Protein AF-A0A317WAW2-F1 (afdb_monomer_lite)

Organism: NCBI:txid1450535

Structure (mmCIF, N/CA/C/O backbone):
data_AF-A0A317WAW2-F1
#
_entry.id   AF-A0A317WAW2-F1
#
loop_
_atom_site.group_PDB
_atom_site.id
_atom_site.type_symbol
_atom_site.label_atom_id
_atom_site.label_alt_id
_atom_site.label_comp_id
_atom_site.label_asym_id
_atom_site.label_entity_id
_atom_site.label_seq_id
_atom_site.pdbx_PDB_ins_code
_atom_site.Cartn_x
_atom_site.Cartn_y
_atom_site.Cartn_z
_atom_site.occupancy
_atom_site.B_iso_or_equiv
_atom_site.auth_seq_id
_atom_site.auth_comp_id
_atom_site.auth_asym_id
_atom_site.auth_atom_id
_atom_site.pdbx_PDB_model_num
ATOM 1 N N . VAL A 1 1 ? -22.753 -0.923 19.824 1.00 46.84 1 VAL A N 1
ATOM 2 C CA . VAL A 1 1 ? -22.847 -1.573 18.488 1.00 46.84 1 VAL A CA 1
ATOM 3 C C . VAL A 1 1 ? -22.009 -0.851 17.418 1.00 46.84 1 VAL A C 1
ATOM 5 O O . VAL A 1 1 ? -21.642 -1.492 16.443 1.00 46.84 1 VAL A O 1
ATOM 8 N N . SER A 1 2 ? -21.603 0.416 17.608 1.00 62.66 2 SER A N 1
ATOM 9 C CA . SER A 1 2 ? -20.779 1.165 16.633 1.00 62.66 2 SER A CA 1
ATOM 10 C C . SER A 1 2 ? -19.366 0.615 16.433 1.00 62.66 2 SER A C 1
ATOM 12 O O . SER A 1 2 ? -18.868 0.596 15.312 1.00 62.66 2 SER A O 1
ATOM 14 N N . ASP A 1 3 ? -18.710 0.147 17.495 1.00 55.00 3 ASP A N 1
ATOM 15 C CA . ASP A 1 3 ? -17.265 -0.120 17.432 1.00 55.00 3 ASP A CA 1
ATOM 16 C C . ASP A 1 3 ? -16.955 -1.413 16.680 1.00 55.00 3 ASP A C 1
ATOM 18 O O . ASP A 1 3 ? -16.039 -1.452 15.864 1.00 55.00 3 ASP A O 1
ATOM 22 N N . ALA A 1 4 ? -17.800 -2.433 16.850 1.00 51.62 4 ALA A N 1
ATOM 23 C CA . ALA A 1 4 ? -17.746 -3.660 16.062 1.00 51.62 4 ALA A CA 1
ATOM 24 C C . ALA A 1 4 ? -18.051 -3.408 14.575 1.00 51.62 4 ALA A C 1
ATOM 26 O O . ALA A 1 4 ? -17.454 -4.052 13.723 1.00 51.62 4 ALA A O 1
ATOM 27 N N . GLN A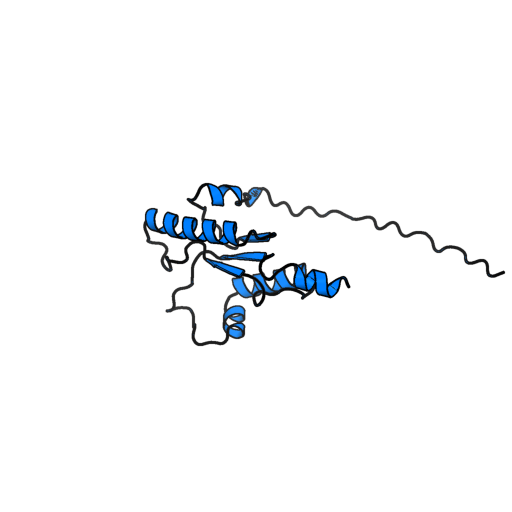 1 5 ? -18.927 -2.451 14.247 1.00 50.16 5 GLN A N 1
ATOM 28 C CA . GLN A 1 5 ? -19.232 -2.073 12.860 1.00 50.16 5 GLN A CA 1
ATOM 29 C C . GLN A 1 5 ? -18.100 -1.261 12.216 1.00 50.16 5 GLN A C 1
ATOM 31 O O . GLN A 1 5 ? -17.796 -1.469 11.043 1.00 50.16 5 GLN A O 1
ATOM 36 N N . ASN A 1 6 ? -17.426 -0.399 12.983 1.00 52.94 6 ASN A N 1
ATOM 37 C CA . ASN A 1 6 ? -16.223 0.309 12.538 1.00 52.94 6 ASN A CA 1
ATOM 38 C C . ASN A 1 6 ? -15.048 -0.655 12.309 1.00 52.94 6 ASN A C 1
ATOM 40 O O . ASN A 1 6 ? -14.308 -0.502 11.340 1.00 52.94 6 ASN A O 1
ATOM 44 N N . LEU A 1 7 ? -14.912 -1.687 13.150 1.00 49.22 7 LEU A N 1
ATOM 45 C CA . LEU A 1 7 ? -13.924 -2.758 12.975 1.00 49.22 7 LEU A CA 1
ATOM 46 C C . LEU A 1 7 ? -14.277 -3.688 11.795 1.00 49.22 7 LEU A C 1
ATOM 48 O O . LEU A 1 7 ? -13.397 -4.116 11.048 1.00 49.22 7 LEU A O 1
ATOM 52 N N . ALA A 1 8 ? -15.571 -3.972 11.604 1.00 45.72 8 ALA A N 1
ATOM 53 C CA . ALA A 1 8 ? -16.111 -4.827 10.546 1.00 45.72 8 ALA A CA 1
ATOM 54 C C . ALA A 1 8 ? -16.288 -4.120 9.191 1.00 45.72 8 ALA A C 1
ATOM 56 O O . ALA A 1 8 ? -16.620 -4.783 8.209 1.00 45.72 8 ALA A O 1
ATOM 57 N N . ALA A 1 9 ? -15.991 -2.818 9.082 1.00 52.38 9 ALA A N 1
ATOM 58 C CA . ALA A 1 9 ? -15.993 -2.074 7.815 1.00 52.38 9 ALA A CA 1
ATOM 59 C C . ALA A 1 9 ? -14.918 -2.549 6.802 1.00 52.38 9 ALA A C 1
ATOM 61 O O . ALA A 1 9 ? -14.761 -1.956 5.735 1.00 52.38 9 ALA A O 1
ATOM 62 N N . GLY A 1 10 ? -14.236 -3.663 7.098 1.00 51.41 10 GLY A N 1
ATOM 63 C CA . GLY A 1 10 ? -13.516 -4.509 6.149 1.00 51.41 10 GLY A CA 1
ATOM 64 C C . GLY A 1 10 ? -12.001 -4.353 6.228 1.00 51.41 10 GLY A C 1
ATOM 65 O O . GLY A 1 10 ? -11.490 -3.259 6.414 1.00 51.41 10 GLY A O 1
ATOM 66 N N . LEU A 1 11 ? -11.261 -5.447 6.041 1.00 51.72 11 LEU A N 1
ATOM 67 C CA . LEU A 1 11 ? -9.787 -5.515 5.979 1.00 51.72 11 LEU A CA 1
ATOM 68 C C . LEU A 1 11 ? -9.175 -4.792 4.749 1.00 51.72 11 LEU A C 1
ATOM 70 O O . LEU A 1 11 ? -8.068 -5.108 4.319 1.00 51.72 11 LEU A O 1
ATOM 74 N N . SER A 1 12 ? -9.915 -3.920 4.058 1.00 58.25 12 SER A N 1
ATOM 75 C CA . SER A 1 12 ? -9.549 -3.404 2.724 1.00 58.25 12 SER A CA 1
ATOM 76 C C . SER A 1 12 ? -10.104 -2.007 2.422 1.00 58.25 12 SER A C 1
ATOM 78 O O . SER A 1 12 ? -10.165 -1.611 1.264 1.00 58.25 12 SER A O 1
ATOM 80 N N . ASP A 1 13 ? -10.496 -1.246 3.444 1.00 77.25 13 ASP A N 1
ATOM 81 C CA . ASP A 1 13 ? -10.916 0.151 3.289 1.00 77.25 13 ASP A CA 1
ATOM 82 C C . ASP A 1 13 ? -9.759 1.070 2.873 1.00 77.25 13 ASP A C 1
ATOM 84 O O . ASP A 1 13 ? -9.992 2.027 2.137 1.00 77.25 13 ASP A O 1
ATOM 88 N N . ILE A 1 14 ? -8.528 0.754 3.284 1.00 88.06 14 ILE A N 1
ATOM 89 C CA . ILE A 1 14 ? -7.326 1.538 2.986 1.00 88.06 14 ILE A CA 1
ATOM 90 C C . ILE A 1 14 ? -6.310 0.689 2.210 1.00 88.06 14 ILE A C 1
ATOM 92 O O . ILE A 1 14 ? -5.903 -0.393 2.650 1.00 88.06 14 ILE A O 1
ATOM 96 N N . VAL A 1 15 ? -5.858 1.214 1.070 1.00 92.00 15 VAL A N 1
ATOM 97 C CA . VAL A 1 15 ? -4.704 0.700 0.318 1.00 92.00 15 VAL A CA 1
ATOM 98 C C . VAL A 1 15 ? -3.613 1.769 0.273 1.00 92.00 15 VAL A C 1
ATOM 100 O O . VAL A 1 15 ? -3.874 2.904 -0.110 1.00 92.00 15 VAL A O 1
ATOM 103 N N . VAL A 1 16 ? -2.385 1.406 0.638 1.00 92.50 16 VAL A N 1
ATOM 104 C CA . VAL A 1 16 ? -1.187 2.248 0.540 1.00 92.50 16 VAL A CA 1
ATOM 105 C C . VAL A 1 16 ? -0.391 1.838 -0.695 1.00 92.50 16 VAL A C 1
ATOM 107 O O . VAL A 1 16 ? -0.048 0.666 -0.844 1.00 92.50 16 VAL A O 1
ATOM 110 N N . LEU A 1 17 ? -0.071 2.800 -1.557 1.00 92.75 17 LEU A N 1
ATOM 111 C CA . LEU A 1 17 ? 0.732 2.619 -2.762 1.00 92.75 17 LEU A CA 1
ATOM 112 C C . LEU A 1 17 ? 2.111 3.242 -2.560 1.00 92.75 17 LEU A C 1
ATOM 114 O O . LEU A 1 17 ? 2.269 4.463 -2.547 1.00 92.75 17 LEU A O 1
ATOM 118 N N . LEU A 1 18 ? 3.115 2.393 -2.402 1.00 91.69 18 LEU A N 1
ATOM 119 C CA . LEU A 1 18 ? 4.525 2.762 -2.402 1.00 91.69 18 LEU A CA 1
ATOM 120 C C . LEU A 1 18 ? 5.068 2.728 -3.835 1.00 91.69 18 LEU A C 1
ATOM 122 O O . LEU A 1 18 ? 4.437 2.174 -4.730 1.00 91.69 18 LEU A O 1
ATOM 126 N N . GLU A 1 19 ? 6.242 3.311 -4.070 1.00 89.44 19 GLU A N 1
ATOM 127 C CA . GLU A 1 19 ? 6.840 3.313 -5.411 1.00 89.44 19 GLU A CA 1
ATOM 128 C C . GLU A 1 19 ? 7.332 1.909 -5.798 1.00 89.44 19 GLU A C 1
ATOM 130 O O . GLU A 1 19 ? 6.737 1.229 -6.632 1.00 89.44 19 GLU A O 1
ATOM 135 N N . ARG A 1 20 ? 8.422 1.463 -5.169 1.00 87.25 20 ARG A N 1
ATOM 136 C CA . ARG A 1 20 ? 9.163 0.248 -5.511 1.00 87.25 20 ARG A CA 1
ATOM 137 C C . ARG A 1 20 ? 9.595 -0.466 -4.237 1.00 87.25 20 ARG A C 1
ATOM 139 O O . ARG A 1 20 ? 9.865 0.205 -3.233 1.00 87.25 20 ARG A O 1
ATOM 146 N N . PRO A 1 21 ? 9.737 -1.798 -4.267 1.00 80.12 21 PRO A N 1
ATOM 147 C CA . PRO A 1 21 ? 10.462 -2.484 -3.211 1.00 80.12 21 PRO A CA 1
ATOM 148 C C . PRO A 1 21 ? 11.903 -1.962 -3.159 1.00 80.12 21 PRO A C 1
ATOM 150 O O . PRO A 1 21 ? 12.553 -1.773 -4.188 1.00 80.12 21 PRO A O 1
ATOM 153 N N . ARG A 1 22 ? 12.417 -1.723 -1.951 1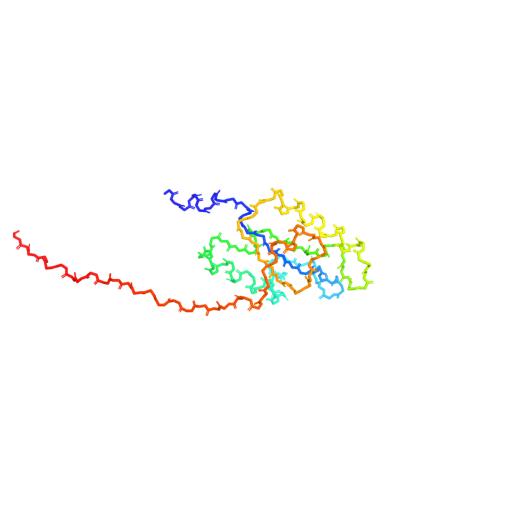.00 76.94 22 ARG A N 1
ATOM 154 C CA . ARG A 1 22 ? 13.817 -1.333 -1.777 1.00 76.94 22 ARG A CA 1
ATOM 155 C C . ARG A 1 22 ? 14.714 -2.544 -2.027 1.00 76.94 22 ARG A C 1
ATOM 157 O O . ARG A 1 22 ? 14.387 -3.652 -1.606 1.00 76.94 22 ARG A O 1
ATOM 164 N N . ASP A 1 23 ? 15.834 -2.325 -2.708 1.00 75.19 23 ASP A N 1
ATOM 165 C CA . ASP A 1 23 ? 16.799 -3.382 -3.013 1.00 75.19 23 ASP A CA 1
ATOM 166 C C . ASP A 1 23 ? 17.267 -4.086 -1.722 1.00 75.19 23 ASP A C 1
ATOM 168 O O . ASP A 1 23 ? 17.616 -3.441 -0.725 1.00 75.19 23 ASP A O 1
ATOM 172 N N . ARG A 1 24 ? 17.272 -5.425 -1.767 1.00 72.19 24 ARG A N 1
ATOM 173 C CA . ARG A 1 24 ? 17.687 -6.340 -0.691 1.00 72.19 24 ARG A CA 1
ATOM 174 C C . ARG A 1 24 ? 19.094 -6.068 -0.166 1.00 72.19 24 ARG A C 1
ATOM 176 O O . ARG A 1 24 ? 19.370 -6.362 0.989 1.00 72.19 24 ARG A O 1
ATOM 183 N N . ARG A 1 25 ? 19.971 -5.468 -0.970 1.00 72.75 25 ARG A N 1
ATOM 184 C CA . ARG A 1 25 ? 21.315 -5.049 -0.546 1.00 72.75 25 ARG A CA 1
ATOM 185 C C . ARG A 1 25 ? 21.291 -3.927 0.491 1.00 72.75 25 ARG A C 1
ATOM 187 O O . ARG A 1 25 ? 22.212 -3.823 1.293 1.00 72.75 25 ARG A O 1
ATOM 194 N N . TYR A 1 26 ? 20.249 -3.097 0.485 1.00 72.12 26 TYR A N 1
ATOM 195 C CA . TYR A 1 26 ? 20.128 -1.929 1.363 1.00 72.12 26 TYR A CA 1
ATOM 196 C C . TYR A 1 26 ? 19.022 -2.071 2.409 1.00 72.12 26 TYR A C 1
ATOM 198 O O . TYR A 1 26 ? 18.863 -1.173 3.238 1.00 72.12 26 TYR A O 1
ATOM 206 N N . HIS A 1 27 ? 18.244 -3.155 2.363 1.00 69.25 27 HIS A N 1
ATOM 207 C CA . HIS A 1 27 ? 17.142 -3.418 3.285 1.00 69.25 27 HIS A CA 1
ATOM 208 C C . HIS A 1 27 ? 17.171 -4.855 3.794 1.00 69.25 27 HIS A C 1
ATOM 210 O O . HIS A 1 27 ? 17.158 -5.808 3.019 1.00 69.25 27 HIS A O 1
ATOM 216 N N . LYS A 1 28 ? 17.195 -4.989 5.122 1.00 73.75 28 LYS A N 1
ATOM 217 C CA . LYS A 1 28 ? 17.153 -6.266 5.829 1.00 73.75 28 LYS A CA 1
ATOM 218 C C . LYS A 1 28 ? 15.716 -6.776 5.868 1.00 73.75 28 LYS A C 1
ATOM 220 O O . LYS A 1 28 ? 14.856 -6.143 6.472 1.00 73.75 28 LYS A O 1
ATOM 225 N N . PHE A 1 29 ? 15.465 -7.901 5.208 1.00 74.94 29 PHE A N 1
ATOM 226 C CA . PHE A 1 29 ? 14.164 -8.583 5.208 1.00 74.94 29 PHE A CA 1
ATOM 227 C C . PHE A 1 29 ? 14.097 -9.727 6.232 1.00 74.94 29 PHE A C 1
ATOM 229 O O . PHE A 1 29 ? 13.059 -10.362 6.379 1.00 74.94 29 PHE A O 1
ATOM 236 N N . ASP A 1 30 ? 15.192 -9.976 6.949 1.00 83.12 30 ASP A N 1
ATOM 237 C CA . ASP A 1 30 ? 15.346 -10.964 8.022 1.00 83.12 30 ASP A CA 1
ATOM 238 C C . ASP A 1 30 ? 14.982 -10.404 9.412 1.00 83.12 30 ASP A C 1
ATOM 240 O O . ASP A 1 30 ? 15.330 -10.982 10.440 1.00 83.12 30 ASP A O 1
ATOM 244 N N . VAL A 1 31 ? 14.275 -9.273 9.462 1.00 84.75 31 VAL A N 1
ATOM 245 C CA . VAL A 1 31 ? 13.821 -8.625 10.700 1.00 84.75 31 VAL A CA 1
ATOM 246 C C . VAL A 1 31 ? 12.311 -8.769 10.873 1.00 84.75 31 VAL A C 1
ATOM 248 O O . VAL A 1 31 ? 11.576 -8.990 9.911 1.00 84.75 31 VAL A O 1
ATOM 251 N N . SER A 1 32 ? 11.821 -8.606 12.106 1.00 88.81 32 SER A N 1
ATOM 252 C CA . SER A 1 32 ? 10.377 -8.554 12.358 1.00 88.81 32 SER A CA 1
ATOM 253 C C . SER A 1 32 ? 9.720 -7.431 11.552 1.00 88.81 32 SER A C 1
ATOM 255 O O . SER A 1 32 ? 10.331 -6.389 11.306 1.00 88.81 32 SER A O 1
ATOM 257 N N . PHE A 1 33 ? 8.448 -7.607 11.185 1.00 86.00 33 PHE A N 1
ATOM 258 C CA . PHE A 1 33 ? 7.702 -6.574 10.462 1.00 86.00 33 PHE A CA 1
ATOM 259 C C . PHE A 1 33 ? 7.674 -5.237 11.224 1.00 86.00 33 PHE A C 1
ATOM 261 O O . PHE A 1 33 ? 7.783 -4.176 10.618 1.00 86.00 33 PHE A O 1
ATOM 268 N N . GLU A 1 34 ? 7.636 -5.272 12.558 1.00 89.06 34 GLU A N 1
ATOM 269 C CA . GLU A 1 34 ? 7.734 -4.063 13.380 1.00 89.06 34 GLU A CA 1
ATOM 270 C C . GLU A 1 34 ? 9.064 -3.325 13.191 1.00 89.06 34 GLU A C 1
ATOM 272 O O . GLU A 1 34 ? 9.082 -2.114 12.954 1.00 89.06 34 GLU A O 1
ATOM 277 N N . ASN A 1 35 ? 10.182 -4.048 13.245 1.00 88.69 35 ASN A N 1
ATOM 278 C CA . ASN A 1 35 ? 11.498 -3.460 13.013 1.00 88.69 35 ASN A CA 1
ATOM 279 C C . ASN A 1 35 ? 11.651 -2.992 11.562 1.00 88.69 35 ASN A C 1
ATOM 281 O O . ASN A 1 35 ? 12.253 -1.947 11.311 1.00 88.69 35 ASN A O 1
ATOM 285 N N . PHE A 1 36 ? 11.054 -3.718 10.615 1.00 86.12 36 PHE A N 1
ATOM 286 C CA . PHE A 1 36 ? 11.006 -3.331 9.211 1.00 86.12 36 PHE A CA 1
ATOM 287 C C . PHE A 1 36 ? 10.300 -1.980 9.028 1.00 86.12 36 PHE A C 1
ATOM 289 O O . PHE A 1 36 ? 10.879 -1.064 8.440 1.00 86.12 36 PHE A O 1
ATOM 296 N N . VAL A 1 37 ? 9.106 -1.806 9.602 1.00 88.06 37 VAL A N 1
ATOM 297 C CA . VAL A 1 37 ? 8.354 -0.541 9.552 1.00 88.06 37 VAL A CA 1
ATOM 298 C C . VAL A 1 37 ? 9.150 0.595 10.198 1.00 88.06 37 VAL A C 1
ATOM 300 O O . VAL A 1 37 ? 9.326 1.640 9.573 1.00 88.06 37 VAL A O 1
ATOM 303 N N . LYS A 1 38 ? 9.714 0.380 11.396 1.00 88.31 38 LYS A N 1
ATOM 304 C CA . LYS A 1 38 ? 10.521 1.391 12.108 1.00 88.31 38 LYS A CA 1
ATOM 305 C C . LYS A 1 38 ? 11.783 1.807 11.345 1.00 88.31 38 LYS A C 1
ATOM 307 O O . LYS A 1 38 ? 12.225 2.946 11.466 1.00 88.31 38 LYS A O 1
ATOM 312 N N . SER A 1 39 ? 12.360 0.911 10.544 1.00 86.25 39 SER A N 1
ATOM 313 C CA . SER A 1 39 ? 13.562 1.201 9.748 1.00 86.25 39 SER A CA 1
ATOM 314 C C . SER A 1 39 ? 13.302 2.109 8.536 1.00 86.25 39 SER A C 1
ATOM 316 O O . SER A 1 39 ? 14.237 2.673 7.963 1.00 86.25 39 SER A O 1
ATOM 318 N N . SER A 1 40 ? 12.039 2.271 8.130 1.00 86.06 40 SER A N 1
ATOM 319 C CA . SER A 1 40 ? 11.649 3.063 6.967 1.00 86.06 40 SER A CA 1
ATOM 320 C C . SER A 1 40 ? 10.880 4.307 7.392 1.00 86.06 40 SER A C 1
ATOM 322 O O . SER A 1 40 ? 9.732 4.222 7.817 1.00 86.06 40 SER A O 1
ATOM 324 N N . LYS A 1 41 ? 11.478 5.489 7.192 1.00 87.31 41 LYS A N 1
ATOM 325 C CA . LYS A 1 41 ? 10.824 6.780 7.479 1.00 87.31 41 LYS A CA 1
ATOM 326 C C . LYS A 1 41 ? 9.462 6.913 6.789 1.00 87.31 41 LYS A C 1
ATOM 328 O O . LYS A 1 41 ? 8.535 7.452 7.378 1.00 87.31 41 LYS A O 1
ATOM 333 N N . THR A 1 42 ? 9.336 6.398 5.564 1.00 88.00 42 THR A N 1
ATOM 334 C CA . THR A 1 42 ? 8.066 6.401 4.827 1.00 88.00 42 THR A CA 1
ATOM 335 C C . THR A 1 42 ? 7.031 5.505 5.495 1.00 88.00 42 THR A C 1
ATOM 337 O O . THR A 1 42 ? 5.907 5.94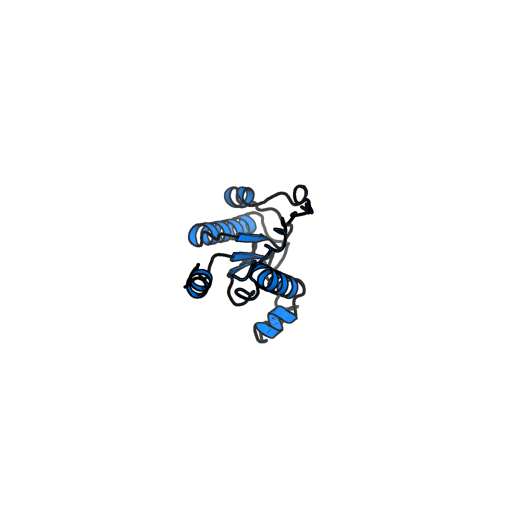5 5.701 1.00 88.00 42 THR A O 1
ATOM 340 N N . LEU A 1 43 ? 7.391 4.267 5.856 1.00 90.06 43 LEU A N 1
ATOM 341 C CA . LEU A 1 43 ? 6.441 3.340 6.483 1.00 90.06 43 LEU A CA 1
ATOM 342 C C . LEU A 1 43 ? 6.038 3.812 7.880 1.00 90.06 43 LEU A C 1
ATOM 344 O O . LEU A 1 43 ? 4.870 3.693 8.232 1.00 90.06 43 LEU A O 1
ATOM 348 N N . LEU A 1 44 ? 6.975 4.387 8.636 1.00 92.50 44 LEU A N 1
ATOM 349 C CA . LEU A 1 44 ? 6.699 4.981 9.938 1.00 92.50 44 LEU A CA 1
ATOM 350 C C . LEU A 1 44 ? 5.708 6.147 9.821 1.00 92.50 44 LEU A C 1
ATOM 352 O O . LEU A 1 44 ? 4.680 6.135 10.489 1.00 92.50 44 LEU A O 1
ATOM 356 N N . ALA A 1 45 ? 5.958 7.099 8.915 1.00 92.50 45 ALA A N 1
ATOM 357 C CA . ALA A 1 45 ? 5.056 8.230 8.694 1.00 92.50 45 ALA A CA 1
ATOM 358 C C . ALA A 1 45 ? 3.660 7.785 8.216 1.00 92.50 45 ALA A C 1
ATOM 360 O O . ALA A 1 45 ? 2.648 8.359 8.614 1.00 92.50 45 ALA A O 1
ATOM 361 N N . VAL A 1 46 ? 3.592 6.746 7.377 1.00 92.38 46 VAL A N 1
ATOM 362 C CA . VAL A 1 46 ? 2.321 6.153 6.937 1.00 92.38 46 VAL A CA 1
ATOM 363 C C . VAL A 1 46 ? 1.589 5.482 8.101 1.00 92.38 46 VAL A C 1
ATOM 365 O O . VAL A 1 46 ? 0.383 5.679 8.240 1.00 92.38 46 VAL A O 1
ATOM 368 N N . ASP A 1 47 ? 2.286 4.718 8.945 1.00 94.31 47 ASP A N 1
ATOM 369 C CA . ASP A 1 47 ? 1.685 4.082 10.122 1.00 94.31 47 ASP A CA 1
ATOM 370 C C . ASP A 1 47 ? 1.120 5.127 11.093 1.00 94.31 47 ASP A C 1
ATOM 372 O O . ASP A 1 47 ? -0.033 5.021 11.511 1.00 94.31 47 ASP A O 1
ATOM 376 N N . GLU A 1 48 ? 1.891 6.176 11.389 1.00 93.75 48 GLU A N 1
ATOM 377 C CA . GLU A 1 48 ? 1.469 7.295 12.238 1.00 93.75 48 GLU A CA 1
ATOM 378 C C . GLU A 1 48 ? 0.239 8.009 11.670 1.00 93.75 48 GLU A C 1
ATOM 380 O O . GLU A 1 48 ? -0.735 8.225 12.395 1.00 93.75 48 GLU A O 1
ATOM 385 N N . LEU A 1 49 ? 0.235 8.315 10.368 1.00 92.06 49 LEU A N 1
ATOM 386 C CA . LEU A 1 49 ? -0.903 8.941 9.695 1.00 92.06 49 LEU A CA 1
ATOM 387 C C . LEU A 1 49 ? -2.164 8.077 9.794 1.00 92.06 49 LEU A C 1
ATOM 389 O O . LEU A 1 49 ? -3.234 8.583 10.134 1.00 92.06 49 LEU A O 1
ATOM 393 N N . ILE A 1 50 ? -2.053 6.779 9.503 1.00 91.50 50 ILE A N 1
ATOM 394 C CA . ILE A 1 50 ? -3.191 5.854 9.534 1.00 91.50 50 ILE A CA 1
ATOM 395 C C . ILE A 1 50 ? -3.723 5.724 10.960 1.00 91.50 50 ILE A C 1
ATOM 397 O O . ILE A 1 50 ? -4.937 5.807 11.167 1.00 91.50 50 ILE A O 1
ATOM 401 N N . ARG A 1 51 ? -2.842 5.568 11.954 1.00 91.69 51 ARG A N 1
ATOM 402 C CA . ARG A 1 51 ? -3.235 5.516 13.368 1.00 91.69 51 ARG A CA 1
ATOM 403 C C . ARG A 1 51 ? -3.924 6.804 13.794 1.00 91.69 51 ARG A C 1
ATOM 405 O O . ARG A 1 51 ? -4.984 6.737 14.407 1.00 91.69 51 ARG A O 1
ATOM 412 N N . PHE A 1 52 ? -3.377 7.960 13.433 1.00 89.81 52 PHE A N 1
ATOM 413 C CA . PHE A 1 52 ? -3.973 9.254 13.752 1.00 89.81 52 PHE A CA 1
ATOM 414 C C . PHE A 1 52 ? -5.364 9.407 13.122 1.00 89.81 52 PHE A C 1
ATOM 416 O O . PHE A 1 52 ? -6.345 9.640 13.829 1.00 89.81 52 PHE A O 1
ATOM 423 N N . ALA A 1 53 ? -5.472 9.197 11.808 1.00 85.88 53 ALA A N 1
ATOM 424 C CA . ALA A 1 53 ? -6.719 9.367 11.063 1.00 85.88 53 ALA A CA 1
ATOM 425 C C . ALA A 1 53 ? -7.821 8.391 11.509 1.00 85.88 53 ALA A C 1
ATOM 427 O O . ALA A 1 53 ? -9.003 8.727 11.474 1.00 85.88 53 ALA A O 1
ATOM 428 N N . SER A 1 54 ? -7.438 7.192 11.952 1.00 84.56 54 SER A N 1
ATOM 429 C CA . SER A 1 54 ? -8.365 6.151 12.409 1.00 84.56 54 SER A CA 1
ATOM 430 C C . SER A 1 54 ? -8.572 6.110 13.926 1.00 84.56 54 SER A C 1
ATOM 432 O O . SER A 1 54 ? -9.243 5.201 14.412 1.00 84.56 54 SER A O 1
ATOM 434 N N . LYS A 1 55 ? -7.993 7.049 14.691 1.00 85.56 55 LYS A N 1
ATOM 435 C CA . LYS A 1 55 ? -7.991 7.027 16.169 1.00 85.56 55 LYS A CA 1
ATOM 436 C C . LYS A 1 55 ? -7.484 5.693 16.745 1.00 85.56 55 LYS A C 1
ATOM 438 O O . LYS A 1 55 ? -8.008 5.182 17.728 1.00 85.56 55 LYS A O 1
ATOM 443 N N . GLY A 1 56 ? -6.479 5.110 16.098 1.00 86.44 56 GLY A N 1
ATOM 444 C CA . GLY A 1 56 ? -5.849 3.849 16.483 1.00 86.44 56 GLY A CA 1
ATOM 445 C C . GLY A 1 56 ? -6.570 2.586 16.006 1.00 86.44 56 GLY A C 1
ATOM 446 O O . GLY A 1 56 ? -6.041 1.498 16.215 1.00 86.44 56 GLY A O 1
ATOM 447 N N . ALA A 1 57 ? -7.726 2.690 15.339 1.00 86.12 57 ALA A N 1
ATOM 448 C CA . ALA A 1 57 ? -8.450 1.518 14.836 1.00 86.12 57 ALA A CA 1
ATOM 449 C C . ALA A 1 57 ? -7.710 0.798 13.692 1.00 86.12 57 ALA A C 1
ATOM 451 O O . ALA A 1 57 ? -7.897 -0.401 13.473 1.00 86.12 57 ALA A O 1
ATOM 452 N N . ARG A 1 58 ? -6.868 1.523 12.949 1.00 87.31 58 ARG A N 1
ATOM 453 C CA . ARG A 1 58 ? -6.051 1.007 11.847 1.00 87.31 58 ARG A CA 1
ATOM 454 C C . ARG A 1 58 ? -4.581 1.348 12.052 1.00 87.31 58 ARG A C 1
ATOM 456 O O . ARG A 1 58 ? -4.223 2.290 12.753 1.00 87.31 58 ARG A O 1
ATOM 463 N N . SER A 1 59 ? -3.732 0.569 11.400 1.00 91.00 59 SER A N 1
ATOM 464 C CA . SER A 1 59 ? -2.284 0.763 11.345 1.00 91.00 59 SER A CA 1
ATOM 465 C C . SER A 1 59 ? -1.753 0.134 10.059 1.00 91.00 59 SER A C 1
ATOM 467 O O . SER A 1 59 ? -2.489 -0.574 9.369 1.00 91.00 59 SER A O 1
ATOM 469 N N . ILE A 1 60 ? -0.473 0.314 9.748 1.00 90.88 60 ILE A N 1
ATOM 470 C CA . ILE A 1 60 ? 0.139 -0.328 8.581 1.00 90.88 60 ILE A CA 1
ATOM 471 C C . ILE A 1 60 ? 0.049 -1.867 8.632 1.00 90.88 60 ILE A C 1
ATOM 473 O O . ILE A 1 60 ? 0.081 -2.528 7.599 1.00 90.88 60 ILE A O 1
ATOM 477 N N . TYR A 1 61 ? -0.135 -2.433 9.829 1.00 88.38 61 TYR A N 1
ATOM 478 C CA . TYR A 1 61 ? -0.321 -3.864 10.083 1.00 88.38 61 TYR A CA 1
ATOM 479 C C . TYR A 1 61 ? -1.700 -4.382 9.656 1.00 88.38 61 TYR A C 1
ATOM 481 O O . TYR A 1 61 ? -1.883 -5.587 9.515 1.00 88.38 61 TYR A O 1
ATOM 489 N N . THR A 1 62 ? -2.687 -3.495 9.500 1.00 87.75 62 THR A N 1
ATOM 490 C CA . THR A 1 62 ? -4.091 -3.867 9.257 1.00 87.75 62 THR A CA 1
ATOM 491 C C . THR A 1 62 ? -4.649 -3.329 7.941 1.00 87.75 62 THR A C 1
ATOM 493 O O . THR A 1 62 ? -5.827 -3.537 7.648 1.00 87.75 62 THR A O 1
ATOM 496 N N . VAL A 1 63 ? -3.812 -2.669 7.137 1.00 89.56 63 VAL A N 1
ATOM 497 C CA . VAL A 1 63 ? -4.145 -2.162 5.798 1.00 89.56 63 VAL A CA 1
ATOM 498 C C . VAL A 1 63 ? -3.418 -2.960 4.719 1.00 89.56 63 VAL A C 1
ATOM 500 O O . VAL A 1 63 ? -2.524 -3.757 4.993 1.00 89.56 63 VAL A O 1
ATOM 503 N N . THR A 1 64 ? -3.786 -2.731 3.461 1.00 91.19 64 THR A N 1
ATOM 504 C CA . THR A 1 64 ? -3.068 -3.326 2.327 1.00 91.19 64 THR A CA 1
ATOM 505 C C . THR A 1 64 ? -1.974 -2.381 1.853 1.00 91.19 64 THR A C 1
ATOM 507 O O . THR A 1 64 ? -2.262 -1.226 1.560 1.00 91.19 64 THR A O 1
ATOM 510 N N . VAL A 1 65 ? -0.740 -2.865 1.732 1.00 91.00 65 VAL A N 1
ATOM 511 C CA . VAL A 1 65 ? 0.394 -2.095 1.201 1.00 91.00 65 VAL A CA 1
ATOM 512 C C . VAL A 1 65 ? 0.864 -2.748 -0.095 1.00 91.00 65 VAL A C 1
ATOM 514 O O . VAL A 1 65 ? 1.132 -3.947 -0.115 1.00 91.00 65 VAL A O 1
ATOM 517 N N . LEU A 1 66 ? 0.943 -1.973 -1.176 1.00 92.44 66 LEU A N 1
ATOM 518 C CA . LEU A 1 66 ? 1.340 -2.424 -2.512 1.00 92.44 66 LEU A CA 1
ATOM 519 C C . LEU A 1 66 ? 2.453 -1.526 -3.054 1.00 92.44 66 LEU A C 1
ATOM 521 O O . LEU A 1 66 ? 2.522 -0.348 -2.710 1.00 92.44 66 LEU A O 1
ATOM 525 N N . ASN A 1 67 ? 3.291 -2.063 -3.939 1.00 91.69 67 ASN A N 1
ATOM 526 C CA . ASN A 1 67 ? 4.233 -1.264 -4.720 1.00 91.69 67 ASN A CA 1
ATOM 527 C C . ASN A 1 67 ? 3.665 -1.026 -6.121 1.00 91.69 67 ASN A C 1
ATOM 529 O O . ASN A 1 67 ? 3.194 -1.968 -6.764 1.00 91.69 67 ASN A O 1
ATOM 533 N N . ALA A 1 68 ? 3.757 0.208 -6.610 1.00 91.00 68 ALA A N 1
ATOM 534 C CA . ALA A 1 68 ? 3.326 0.573 -7.952 1.00 91.00 68 ALA A CA 1
ATOM 535 C C . ALA A 1 68 ? 4.131 -0.146 -9.037 1.00 91.00 68 ALA A C 1
ATOM 537 O O . ALA A 1 68 ? 3.551 -0.608 -10.013 1.00 91.00 68 ALA A O 1
ATOM 538 N N . PHE A 1 69 ? 5.435 -0.330 -8.813 1.00 89.75 69 PHE A N 1
ATOM 539 C CA . PHE A 1 69 ? 6.323 -1.080 -9.700 1.00 89.75 69 PHE A CA 1
ATOM 540 C C . PHE A 1 69 ? 6.831 -2.344 -8.994 1.00 89.75 69 PHE A C 1
ATOM 542 O O . PHE A 1 69 ? 8.010 -2.490 -8.671 1.00 89.75 69 PHE A O 1
ATOM 549 N N . SER A 1 70 ? 5.902 -3.251 -8.675 1.00 83.25 70 SER A N 1
ATOM 550 C CA . SER A 1 70 ? 6.165 -4.435 -7.839 1.00 83.25 70 SER A CA 1
ATOM 551 C C . SER A 1 70 ? 7.253 -5.371 -8.381 1.00 83.25 70 SER A C 1
ATOM 553 O O . SER A 1 70 ? 7.954 -5.994 -7.585 1.00 83.25 70 SER A O 1
ATOM 555 N N . TYR A 1 71 ? 7.428 -5.445 -9.702 1.00 77.44 71 TYR A N 1
ATOM 556 C CA . TYR A 1 71 ? 8.426 -6.309 -10.348 1.00 77.44 71 TYR A CA 1
ATOM 557 C C . TYR A 1 71 ? 9.733 -5.581 -10.695 1.00 77.44 71 TYR A C 1
ATOM 559 O O . TYR A 1 71 ? 10.627 -6.173 -11.291 1.00 77.44 71 TYR A O 1
ATOM 567 N N . GLN A 1 72 ? 9.873 -4.312 -10.299 1.00 77.25 72 GLN A N 1
ATOM 568 C CA . GLN A 1 72 ? 11.007 -3.471 -10.673 1.00 77.25 72 GLN A CA 1
ATOM 569 C C . GLN A 1 72 ? 11.691 -2.859 -9.445 1.00 77.25 72 GLN A C 1
ATOM 571 O O . GLN A 1 72 ? 11.357 -1.748 -9.026 1.00 77.25 72 GLN A O 1
ATOM 576 N N . PRO A 1 73 ? 12.683 -3.542 -8.857 1.00 71.19 73 PRO A N 1
ATOM 577 C CA . PRO A 1 73 ? 13.497 -2.946 -7.801 1.00 71.19 73 PRO A CA 1
ATOM 578 C C . PRO A 1 73 ? 14.441 -1.848 -8.329 1.00 71.19 73 PRO A C 1
ATOM 580 O O . PRO A 1 73 ? 14.839 -0.966 -7.569 1.00 71.19 73 PRO A O 1
ATOM 583 N N . GLU A 1 74 ? 14.787 -1.864 -9.621 1.00 73.12 74 GLU A N 1
ATOM 584 C CA . GLU A 1 74 ? 15.691 -0.897 -10.254 1.00 73.12 74 GLU A CA 1
ATOM 585 C C . GLU A 1 74 ? 14.942 0.045 -11.212 1.00 73.12 74 GLU A C 1
ATOM 587 O O . GLU A 1 74 ? 14.046 -0.375 -11.938 1.00 73.12 74 GLU A O 1
ATOM 592 N N . LYS A 1 75 ? 15.334 1.329 -11.262 1.00 70.50 75 LYS A N 1
ATOM 593 C CA . LYS A 1 75 ? 14.696 2.354 -12.121 1.00 70.50 75 LYS A CA 1
ATOM 594 C C . LYS A 1 75 ? 15.018 2.238 -13.622 1.00 70.50 75 LYS A C 1
ATOM 596 O O . LYS A 1 75 ? 14.548 3.060 -14.396 1.00 70.50 75 LYS A O 1
ATOM 601 N N . LYS A 1 76 ? 15.843 1.277 -14.047 1.00 65.81 76 LYS A N 1
ATOM 602 C CA . LYS A 1 76 ? 16.398 1.206 -15.416 1.00 65.81 76 LYS A CA 1
ATOM 603 C C . LYS A 1 76 ? 15.613 0.300 -16.381 1.00 65.81 76 LYS A C 1
ATOM 605 O O . LYS A 1 76 ? 16.178 -0.159 -17.367 1.00 65.81 76 LYS A O 1
ATOM 610 N N . VAL A 1 77 ? 14.352 0.004 -16.086 1.00 66.00 77 VAL A N 1
ATOM 611 C CA . VAL A 1 77 ? 13.578 -1.044 -16.769 1.00 66.00 77 VAL A CA 1
ATOM 612 C C . VAL A 1 77 ? 12.574 -0.439 -17.771 1.00 66.00 77 VAL A C 1
ATOM 614 O O . VAL A 1 77 ? 12.239 0.740 -17.670 1.00 66.00 77 VAL A O 1
ATOM 617 N N . SER A 1 78 ? 12.170 -1.225 -18.777 1.00 74.25 78 SER A N 1
ATOM 618 C CA . SER A 1 78 ? 11.382 -0.801 -19.942 1.00 74.25 78 SER A CA 1
ATOM 619 C C . SER A 1 78 ? 9.958 -0.324 -19.599 1.00 74.25 78 SER A C 1
ATOM 621 O O . SER A 1 78 ? 9.386 -0.699 -18.574 1.00 74.25 78 SER A O 1
ATOM 623 N N . GLU A 1 79 ? 9.352 0.475 -20.485 1.00 74.62 79 GLU A N 1
ATOM 624 C CA . GLU A 1 79 ? 7.943 0.898 -20.365 1.00 74.62 79 GLU A CA 1
ATOM 625 C C . GLU A 1 79 ? 6.960 -0.285 -20.340 1.00 74.62 79 GLU A C 1
ATOM 627 O O . GLU A 1 79 ? 5.916 -0.219 -19.691 1.00 74.62 79 GLU A O 1
ATOM 632 N N . GLU A 1 80 ? 7.298 -1.397 -20.997 1.00 78.50 80 GLU A N 1
ATOM 633 C CA . GLU A 1 80 ? 6.463 -2.601 -21.021 1.00 78.50 80 GLU A CA 1
ATOM 634 C C . GLU A 1 80 ? 6.332 -3.222 -19.623 1.00 78.50 80 GLU A C 1
ATOM 636 O O . GLU A 1 80 ? 5.235 -3.561 -19.174 1.00 78.50 80 GLU A O 1
ATOM 641 N N . ASP A 1 81 ? 7.429 -3.269 -18.871 1.00 80.81 81 ASP A N 1
ATOM 642 C CA . ASP A 1 81 ? 7.427 -3.767 -17.497 1.00 80.81 81 ASP A CA 1
ATOM 643 C C . ASP A 1 81 ? 6.663 -2.821 -16.546 1.00 80.81 81 ASP A C 1
ATOM 645 O O . ASP A 1 81 ? 6.028 -3.274 -15.585 1.00 80.81 81 ASP A O 1
ATOM 649 N N . ASN A 1 82 ? 6.691 -1.503 -16.809 1.00 84.94 82 ASN A N 1
ATOM 650 C CA . ASN A 1 82 ? 5.879 -0.529 -16.065 1.00 84.94 82 ASN A CA 1
ATOM 651 C C . ASN A 1 82 ? 4.395 -0.816 -16.285 1.00 84.94 82 ASN A C 1
ATOM 653 O O . ASN A 1 82 ? 3.614 -0.828 -15.331 1.00 84.94 82 ASN A O 1
ATOM 657 N N . GLN A 1 83 ? 4.012 -1.063 -17.539 1.00 87.06 83 GLN A N 1
ATOM 658 C CA . GLN A 1 83 ? 2.638 -1.365 -17.907 1.00 87.06 83 GLN A CA 1
ATOM 659 C C . GLN A 1 83 ? 2.140 -2.626 -17.194 1.00 87.06 83 GLN A C 1
ATOM 661 O O . GLN A 1 83 ? 1.083 -2.584 -16.569 1.00 87.06 83 GLN A O 1
ATOM 666 N N . GLN A 1 84 ? 2.932 -3.702 -17.174 1.00 89.31 84 GLN A N 1
ATOM 667 C CA . GLN A 1 84 ? 2.572 -4.935 -16.465 1.00 89.31 84 GLN A CA 1
ATOM 668 C C . GLN A 1 84 ? 2.378 -4.715 -14.957 1.00 89.31 84 GLN A C 1
ATOM 670 O O . GLN A 1 84 ? 1.406 -5.203 -14.372 1.00 89.31 84 GLN A O 1
ATOM 675 N N . CYS A 1 85 ? 3.267 -3.946 -14.317 1.00 90.69 85 CYS A N 1
ATOM 676 C CA . CYS A 1 85 ? 3.119 -3.600 -12.903 1.00 90.69 85 CYS A CA 1
ATOM 677 C C . CYS A 1 85 ? 1.829 -2.807 -12.645 1.00 90.69 85 CYS A C 1
ATOM 679 O O . CYS A 1 85 ? 1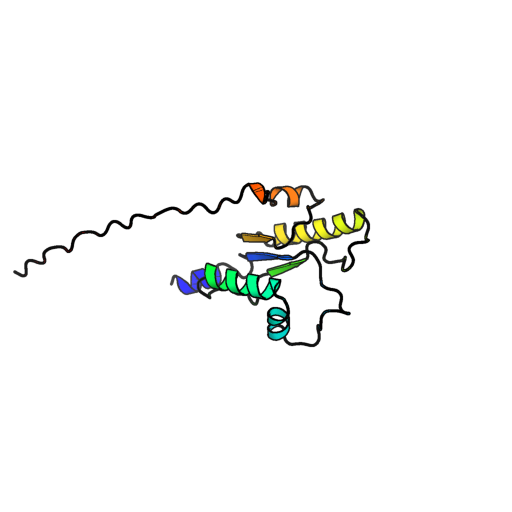.084 -3.100 -11.706 1.00 90.69 85 CYS A O 1
ATOM 681 N N . HIS A 1 86 ? 1.549 -1.819 -13.493 1.00 92.00 86 HIS A N 1
ATOM 682 C CA . HIS A 1 86 ? 0.365 -0.979 -13.395 1.00 92.00 86 HIS A CA 1
ATOM 683 C C . HIS A 1 86 ? -0.935 -1.741 -13.688 1.00 92.00 86 HIS A C 1
ATOM 685 O O . HIS A 1 86 ? -1.946 -1.496 -13.029 1.00 92.00 86 HIS A O 1
ATOM 691 N N . ASP A 1 87 ? -0.921 -2.700 -14.611 1.00 91.50 87 ASP A N 1
ATOM 692 C CA . ASP A 1 87 ? -2.072 -3.554 -14.903 1.00 91.50 87 ASP A CA 1
ATOM 693 C C . ASP A 1 87 ? -2.394 -4.472 -13.724 1.00 91.50 87 ASP A C 1
ATOM 695 O O . ASP A 1 87 ? -3.549 -4.533 -13.289 1.00 91.50 87 ASP A O 1
ATOM 699 N N . ALA A 1 88 ? -1.375 -5.111 -13.140 1.00 92.44 88 ALA A N 1
ATOM 700 C CA . ALA A 1 88 ? -1.530 -5.908 -11.927 1.00 92.44 88 ALA A CA 1
ATOM 701 C C . ALA A 1 88 ? -2.075 -5.056 -10.769 1.00 92.44 88 ALA A C 1
ATOM 703 O O . ALA A 1 88 ? -3.040 -5.442 -10.102 1.00 92.44 88 ALA A O 1
ATOM 704 N N . LEU A 1 89 ? -1.519 -3.857 -10.566 1.00 93.69 89 LEU A N 1
ATOM 705 C CA . LEU A 1 89 ? -2.002 -2.930 -9.547 1.00 93.69 89 LEU A CA 1
ATOM 706 C C . LEU A 1 89 ? -3.466 -2.537 -9.783 1.00 93.69 89 LEU A C 1
ATOM 708 O O . LEU A 1 89 ? -4.278 -2.571 -8.855 1.00 93.69 89 LEU A O 1
ATOM 712 N N . GLY A 1 90 ? -3.816 -2.198 -11.024 1.00 92.19 90 GLY A N 1
ATOM 713 C CA . GLY A 1 90 ? -5.175 -1.848 -11.415 1.00 92.19 90 GLY A CA 1
ATOM 714 C C . GLY A 1 90 ? -6.165 -2.980 -11.144 1.00 92.19 90 GLY A C 1
ATOM 715 O O . GLY A 1 90 ? -7.246 -2.738 -10.606 1.00 92.19 90 GLY A O 1
ATOM 716 N N . GLN A 1 91 ? -5.798 -4.226 -11.447 1.00 92.69 91 GLN A N 1
ATOM 717 C CA . GLN A 1 91 ? -6.623 -5.399 -11.144 1.00 92.69 91 GLN A CA 1
ATOM 718 C C . GLN A 1 91 ? -6.826 -5.591 -9.636 1.00 92.69 91 GLN A C 1
ATOM 720 O O . GLN A 1 91 ? -7.961 -5.787 -9.194 1.00 92.69 91 GLN A O 1
ATOM 725 N N . ILE A 1 92 ? -5.763 -5.464 -8.834 1.00 91.31 92 ILE A N 1
ATOM 726 C CA . ILE A 1 92 ? -5.851 -5.571 -7.370 1.00 91.31 92 ILE A CA 1
ATOM 727 C C . ILE A 1 92 ? -6.789 -4.498 -6.812 1.00 91.31 92 ILE A C 1
ATOM 729 O O . ILE A 1 92 ? -7.674 -4.811 -6.015 1.00 91.31 92 ILE A O 1
ATOM 733 N N . LEU A 1 93 ? -6.645 -3.243 -7.247 1.00 90.94 93 LEU A N 1
ATOM 734 C CA . LEU A 1 93 ? -7.490 -2.143 -6.779 1.00 90.94 93 LEU A CA 1
ATOM 735 C C . LEU A 1 93 ? -8.955 -2.320 -7.201 1.00 90.94 93 LEU A C 1
ATOM 737 O O . LEU A 1 93 ? -9.850 -2.127 -6.377 1.00 90.94 93 LEU A O 1
ATOM 741 N N . LYS A 1 94 ? -9.217 -2.759 -8.439 1.00 88.94 94 LYS A N 1
ATOM 742 C CA . LYS A 1 94 ? -10.576 -3.082 -8.914 1.00 88.94 94 LYS A CA 1
ATOM 743 C C . LYS A 1 94 ? -11.215 -4.215 -8.114 1.00 88.94 94 LYS A C 1
ATOM 745 O O . LYS A 1 94 ? -12.412 -4.153 -7.833 1.00 88.94 94 LYS A O 1
ATOM 750 N N . SER A 1 95 ? -10.430 -5.224 -7.735 1.00 88.69 95 SER A N 1
ATOM 751 C CA . SER A 1 95 ? -10.901 -6.345 -6.920 1.00 88.69 95 SER A CA 1
ATOM 752 C C . SER A 1 95 ? -11.142 -5.939 -5.468 1.00 88.69 95 SER A C 1
ATOM 754 O O . SER A 1 95 ? -12.136 -6.357 -4.880 1.00 88.69 95 SER A O 1
ATOM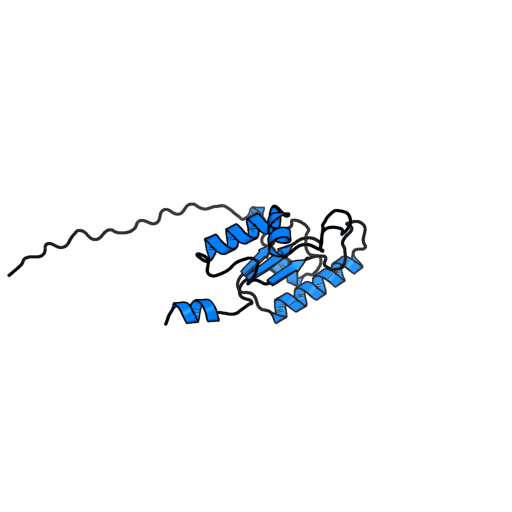 756 N N . LYS A 1 96 ? -10.244 -5.141 -4.879 1.00 86.25 96 LYS A N 1
ATOM 757 C CA . LYS A 1 96 ? -10.342 -4.718 -3.476 1.00 86.25 96 LYS A CA 1
ATOM 758 C C . LYS A 1 96 ? -11.383 -3.634 -3.239 1.00 86.25 96 LYS A C 1
ATOM 760 O O . LYS A 1 96 ? -11.914 -3.569 -2.136 1.00 86.25 96 LYS A O 1
ATOM 765 N N . ARG A 1 97 ? -11.656 -2.795 -4.244 1.00 87.00 97 ARG A N 1
ATOM 766 C CA . ARG A 1 97 ? -12.552 -1.628 -4.150 1.00 87.00 97 ARG A CA 1
ATOM 767 C C . ARG A 1 97 ? -12.296 -0.808 -2.874 1.00 87.00 97 ARG A C 1
ATOM 769 O O . ARG A 1 97 ? -13.217 -0.631 -2.072 1.00 87.00 97 ARG A O 1
ATOM 776 N N . PRO A 1 98 ? -11.049 -0.351 -2.647 1.00 88.44 98 PRO A N 1
ATOM 777 C CA . PRO A 1 98 ? -10.729 0.385 -1.435 1.00 88.44 98 PRO A CA 1
ATOM 778 C C . PRO A 1 98 ? -11.524 1.686 -1.358 1.00 88.44 98 PRO A C 1
ATOM 780 O O . PRO A 1 98 ? -11.817 2.313 -2.377 1.00 88.44 98 PRO A O 1
ATOM 783 N N . ARG A 1 99 ? -11.844 2.111 -0.134 1.00 85.19 99 ARG A N 1
ATOM 784 C CA . ARG A 1 99 ? -12.491 3.408 0.116 1.00 85.19 99 ARG A CA 1
ATOM 785 C C . ARG A 1 99 ? -11.488 4.553 0.038 1.00 85.19 99 ARG A C 1
ATOM 787 O O . ARG A 1 99 ? -11.845 5.654 -0.361 1.00 85.19 99 ARG A O 1
ATOM 794 N N . VAL A 1 100 ? -10.248 4.285 0.438 1.00 85.44 100 VAL A N 1
ATOM 795 C CA . VAL A 1 100 ? -9.150 5.244 0.479 1.00 85.44 100 VAL A CA 1
ATOM 796 C C . VAL A 1 100 ? -7.914 4.615 -0.151 1.00 85.44 100 VAL A C 1
ATOM 798 O O . VAL A 1 100 ? -7.508 3.509 0.208 1.00 85.44 100 VAL A O 1
ATOM 801 N N . VAL A 1 101 ? -7.291 5.351 -1.067 1.00 89.50 101 VAL A N 1
ATOM 802 C CA . VAL A 1 101 ? -5.985 5.015 -1.635 1.00 89.50 101 VAL A CA 1
ATOM 803 C C . VAL A 1 101 ? -4.988 6.086 -1.200 1.00 89.50 101 VAL A C 1
ATOM 805 O O . VAL A 1 101 ? -5.160 7.261 -1.511 1.00 89.50 101 VAL A O 1
ATOM 808 N N . LEU A 1 102 ? -3.955 5.686 -0.460 1.00 88.81 102 LEU A N 1
ATOM 809 C CA . LEU A 1 102 ? -2.858 6.551 -0.030 1.00 88.81 102 LEU A CA 1
ATOM 810 C C . LEU A 1 102 ? -1.656 6.324 -0.941 1.00 88.81 102 LEU A C 1
ATOM 812 O O . LEU A 1 102 ? -0.958 5.321 -0.816 1.00 88.81 102 LEU A O 1
ATOM 816 N N . ARG A 1 103 ? -1.402 7.256 -1.858 1.00 89.12 103 ARG A N 1
ATOM 817 C CA . ARG A 1 103 ? -0.234 7.211 -2.742 1.00 89.12 103 ARG A CA 1
ATOM 818 C C . ARG A 1 103 ? 0.959 7.911 -2.093 1.00 89.12 103 ARG A C 1
ATOM 820 O O . ARG A 1 103 ? 0.885 9.086 -1.750 1.00 89.12 103 ARG A O 1
ATOM 827 N N . CYS A 1 104 ? 2.074 7.200 -1.966 1.00 87.38 104 CYS A N 1
ATOM 828 C CA . CYS A 1 104 ? 3.296 7.660 -1.300 1.00 87.38 104 CYS A CA 1
ATOM 829 C C . CYS A 1 104 ? 4.489 7.791 -2.263 1.00 87.38 104 CYS A C 1
ATOM 831 O O . CYS A 1 104 ? 5.641 7.690 -1.842 1.00 87.38 104 CYS A O 1
ATOM 833 N N . HIS A 1 105 ? 4.229 7.998 -3.556 1.00 85.94 105 HIS A N 1
ATOM 834 C CA . HIS A 1 105 ? 5.251 8.186 -4.586 1.00 85.94 105 HIS A CA 1
ATOM 835 C C . HIS A 1 105 ? 4.836 9.254 -5.599 1.00 85.94 105 HIS A C 1
ATOM 837 O O . HIS A 1 105 ? 3.672 9.643 -5.656 1.00 85.94 105 HIS A O 1
ATOM 843 N N . ARG A 1 106 ? 5.803 9.727 -6.393 1.00 82.38 106 ARG A N 1
ATOM 844 C CA . ARG A 1 106 ? 5.600 10.808 -7.375 1.00 82.38 106 ARG A CA 1
ATOM 845 C C . ARG A 1 106 ? 5.559 10.334 -8.828 1.00 82.38 106 ARG A C 1
ATOM 847 O O . ARG A 1 106 ? 5.082 11.072 -9.676 1.00 82.38 106 ARG A O 1
ATOM 854 N N . GLU A 1 107 ? 6.042 9.124 -9.104 1.00 82.25 107 GLU A N 1
ATOM 855 C CA . GLU A 1 107 ? 6.088 8.561 -10.462 1.00 82.25 107 GLU A CA 1
ATOM 856 C C . GLU A 1 107 ? 4.685 8.364 -11.040 1.00 82.25 107 GLU A C 1
ATOM 858 O O . GLU A 1 107 ? 3.849 7.757 -10.367 1.00 82.25 107 GLU A O 1
ATOM 863 N N . ALA A 1 108 ? 4.444 8.870 -12.249 1.00 82.25 108 ALA A N 1
ATOM 864 C CA . ALA A 1 108 ? 3.146 8.815 -12.918 1.00 82.25 108 ALA A CA 1
ATOM 865 C C . ALA A 1 108 ? 2.764 7.389 -13.338 1.00 82.25 108 ALA A C 1
ATOM 867 O O . ALA A 1 108 ? 3.627 6.567 -13.661 1.00 82.25 108 ALA A O 1
ATOM 868 N N . TYR A 1 109 ? 1.462 7.105 -13.377 1.00 84.00 109 TYR A N 1
ATOM 869 C CA . TYR A 1 109 ? 0.969 5.845 -13.924 1.00 84.00 109 TYR A CA 1
ATOM 870 C C . TYR A 1 109 ? 0.889 5.881 -15.452 1.00 84.00 109 TYR A C 1
ATOM 872 O O . TYR A 1 109 ? 0.389 6.831 -16.049 1.00 84.00 109 TYR A O 1
ATOM 880 N N . VAL A 1 110 ? 1.330 4.795 -16.088 1.00 83.00 110 VAL A N 1
ATOM 881 C CA . VAL A 1 110 ? 1.158 4.581 -17.537 1.00 83.00 110 VAL A CA 1
ATOM 882 C C . VAL A 1 110 ? -0.259 4.082 -17.835 1.00 83.00 110 VAL A C 1
ATOM 884 O O . VAL A 1 110 ? -0.882 4.518 -18.798 1.00 83.00 110 VAL A O 1
ATOM 887 N N . ASN A 1 111 ? -0.811 3.238 -16.958 1.00 83.88 111 ASN A N 1
ATOM 888 C CA . ASN A 1 111 ? -2.154 2.685 -17.103 1.00 83.88 111 ASN A CA 1
ATOM 889 C C . ASN A 1 111 ? -3.240 3.772 -16.977 1.00 83.88 111 ASN A C 1
ATOM 891 O O . ASN A 1 111 ? -3.351 4.439 -15.949 1.00 83.88 111 ASN A O 1
ATOM 895 N N . GLU A 1 112 ? -4.092 3.881 -17.999 1.00 84.00 112 GLU A N 1
ATOM 896 C CA . GLU A 1 112 ? -5.162 4.888 -18.084 1.00 84.00 112 GLU A CA 1
ATOM 897 C C . GLU A 1 112 ? -6.164 4.823 -16.928 1.00 84.00 112 GLU A C 1
ATOM 899 O O . GLU A 1 112 ? -6.586 5.848 -16.397 1.00 84.00 112 GLU A O 1
ATOM 904 N N . TRP A 1 113 ? -6.518 3.618 -16.472 1.00 84.81 113 TRP A N 1
ATOM 905 C CA . TRP A 1 113 ? -7.439 3.476 -15.347 1.00 84.81 113 TRP A CA 1
ATOM 906 C C . TRP A 1 113 ? -6.835 4.023 -14.048 1.00 84.81 113 TRP A C 1
ATOM 908 O O . TRP A 1 113 ? -7.532 4.676 -13.274 1.00 84.81 113 TRP A O 1
ATOM 918 N N . LEU A 1 114 ? -5.539 3.793 -13.819 1.00 84.00 114 LEU A N 1
ATOM 919 C CA . LEU A 1 114 ? -4.832 4.329 -12.659 1.00 84.00 114 LEU A CA 1
ATOM 920 C C . LEU A 1 114 ? -4.647 5.850 -12.733 1.00 84.00 114 LEU A C 1
ATOM 922 O O . LEU A 1 114 ? -4.708 6.511 -11.699 1.00 84.00 114 LEU A O 1
ATOM 926 N N . LYS A 1 115 ? -4.490 6.432 -13.928 1.00 84.62 115 LYS A N 1
ATOM 927 C CA . LYS A 1 115 ? -4.445 7.897 -14.084 1.00 84.62 115 LYS A CA 1
ATOM 928 C C . LYS A 1 115 ? -5.708 8.572 -13.538 1.00 84.62 115 LYS A C 1
ATOM 930 O O . LYS A 1 115 ? -5.622 9.655 -12.974 1.00 84.62 115 LYS A O 1
ATOM 935 N N . HIS A 1 116 ? -6.873 7.922 -13.608 1.00 79.62 116 HIS A N 1
ATOM 936 C CA . HIS A 1 116 ? -8.117 8.478 -13.056 1.00 79.62 116 HIS A CA 1
ATOM 937 C C . HIS A 1 116 ? -8.148 8.590 -11.526 1.00 79.62 116 HIS A C 1
ATOM 939 O O . HIS A 1 116 ? -8.955 9.353 -10.996 1.00 79.62 116 HIS A O 1
ATOM 945 N N . ILE A 1 117 ? -7.303 7.843 -10.808 1.00 75.69 117 ILE A N 1
ATOM 946 C CA . ILE A 1 117 ? -7.184 7.955 -9.346 1.00 75.69 117 ILE A CA 1
ATOM 947 C C . ILE A 1 117 ? -6.018 8.857 -8.921 1.00 75.69 117 ILE A C 1
ATOM 949 O O . ILE A 1 117 ? -5.872 9.145 -7.732 1.00 75.69 117 ILE A O 1
ATOM 953 N N . GLU A 1 118 ? -5.196 9.331 -9.864 1.00 73.06 118 GLU A N 1
ATOM 954 C CA . GLU A 1 118 ? -4.191 10.354 -9.591 1.00 73.06 118 GLU A CA 1
ATOM 955 C C . GLU A 1 118 ? -4.874 11.713 -9.455 1.00 73.06 118 GLU A C 1
ATOM 957 O O . GLU A 1 118 ? -5.265 12.342 -10.434 1.00 73.06 118 GLU A O 1
ATOM 962 N N . GLN A 1 119 ? -4.991 12.208 -8.224 1.00 64.62 119 GLN A N 1
ATOM 963 C CA . GLN A 1 119 ? -5.211 13.636 -8.026 1.00 64.62 119 GLN A CA 1
ATOM 964 C C . GLN A 1 119 ? -3.864 14.359 -8.185 1.00 64.62 119 GLN A C 1
ATOM 966 O O . GLN A 1 119 ? -2.908 13.995 -7.489 1.00 64.62 119 GLN A O 1
ATOM 971 N N . PRO A 1 120 ? -3.747 15.368 -9.071 1.00 58.31 120 PRO A N 1
ATOM 972 C CA . PRO A 1 120 ? -2.533 16.165 -9.187 1.00 58.31 120 PRO A CA 1
ATOM 973 C C . PRO A 1 120 ? -2.209 16.806 -7.836 1.00 58.31 120 PRO A C 1
ATOM 975 O O . PRO A 1 120 ? -3.052 17.488 -7.248 1.00 58.31 120 PRO A O 1
ATOM 978 N N . GLY A 1 121 ? -0.983 16.597 -7.344 1.00 53.50 121 GLY A N 1
ATOM 979 C CA . GLY A 1 121 ? -0.522 17.128 -6.054 1.00 53.50 121 GLY A CA 1
ATOM 980 C C . GLY A 1 121 ? -0.687 18.648 -5.920 1.00 53.50 121 GLY A C 1
ATOM 981 O O . GLY A 1 121 ? -0.887 19.153 -4.820 1.00 53.50 121 GLY A O 1
ATOM 982 N N . GLU A 1 122 ? -0.678 19.358 -7.049 1.00 54.16 122 GLU A N 1
ATOM 983 C CA . GLU A 1 122 ? -0.825 20.815 -7.159 1.00 54.16 122 GLU A CA 1
ATOM 984 C C . GLU A 1 122 ? -2.194 21.338 -6.687 1.00 54.16 122 GLU A C 1
ATOM 986 O O . GLU A 1 122 ? -2.310 22.505 -6.319 1.00 54.16 122 GLU A O 1
ATOM 991 N N . A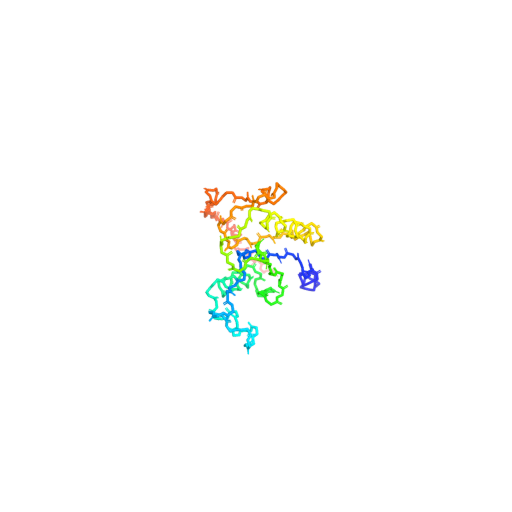SN A 1 123 ? -3.217 20.478 -6.613 1.00 49.62 123 ASN A N 1
ATOM 992 C CA . ASN A 1 123 ? -4.561 20.856 -6.165 1.00 49.62 123 ASN A CA 1
ATOM 993 C C . ASN A 1 123 ? -4.826 20.577 -4.674 1.00 49.62 123 ASN A C 1
ATOM 995 O O . ASN A 1 123 ? -5.894 20.930 -4.164 1.00 49.62 123 ASN A O 1
ATOM 999 N N . TYR A 1 124 ? -3.877 19.981 -3.943 1.00 50.16 124 TYR A N 1
ATOM 1000 C CA . TYR A 1 124 ? -4.011 19.789 -2.497 1.00 50.16 124 TYR A CA 1
ATOM 1001 C C . TYR A 1 124 ? -3.660 21.076 -1.744 1.00 50.16 124 TYR A C 1
ATOM 1003 O O . TYR A 1 124 ? -2.530 21.290 -1.312 1.00 50.16 124 TYR A O 1
ATOM 1011 N N . GLN A 1 125 ? -4.659 21.931 -1.532 1.00 46.00 125 GLN A N 1
ATOM 1012 C CA . GLN A 1 125 ? -4.571 23.017 -0.556 1.00 46.00 125 GLN A CA 1
ATOM 1013 C C . GLN A 1 125 ? -5.095 22.534 0.800 1.00 46.00 125 GLN A C 1
ATOM 1015 O O . GLN A 1 125 ? -6.265 22.167 0.928 1.00 46.00 125 GLN A O 1
ATOM 1020 N N . LEU A 1 126 ? -4.254 22.582 1.837 1.00 45.41 126 LEU A N 1
ATOM 1021 C CA . LEU A 1 126 ? -4.704 22.482 3.227 1.00 45.41 126 LEU A CA 1
ATOM 1022 C C . LEU A 1 126 ? -5.599 23.689 3.534 1.00 45.41 126 LEU A C 1
ATOM 1024 O O . LEU A 1 126 ? -5.120 24.776 3.850 1.00 45.41 126 LEU A O 1
ATOM 1028 N N . ARG A 1 127 ? -6.916 23.513 3.422 1.00 45.38 127 ARG A N 1
ATOM 1029 C CA . ARG A 1 127 ? -7.879 24.538 3.826 1.00 45.38 127 ARG A CA 1
ATOM 1030 C C . ARG A 1 127 ? -8.192 24.371 5.304 1.00 45.38 127 ARG A C 1
ATOM 1032 O O . ARG A 1 127 ? -8.868 23.426 5.704 1.00 45.38 127 ARG A O 1
ATOM 1039 N N . ARG A 1 128 ? -7.718 25.309 6.124 1.00 44.38 128 ARG A N 1
ATOM 1040 C CA . ARG A 1 128 ? -8.174 25.448 7.509 1.00 44.38 128 ARG A CA 1
ATOM 1041 C C . ARG A 1 128 ? -9.614 25.959 7.473 1.00 44.38 128 ARG A C 1
ATOM 1043 O O . ARG A 1 128 ? -9.853 27.086 7.053 1.00 44.38 128 ARG A O 1
ATOM 1050 N N . LYS A 1 129 ? -10.568 25.126 7.885 1.00 55.06 129 LYS A N 1
ATOM 1051 C CA . LYS A 1 129 ? -11.951 25.547 8.122 1.00 55.06 129 LYS A CA 1
ATOM 1052 C C . LYS A 1 129 ? -12.141 25.693 9.625 1.00 55.06 129 LYS A C 1
ATOM 1054 O O . LYS A 1 129 ? -12.028 24.708 10.349 1.00 55.06 129 LYS A O 1
ATOM 1059 N N . GLU A 1 130 ? -12.403 26.908 10.090 1.00 49.00 130 GLU A N 1
ATOM 1060 C CA . GLU A 1 130 ? -12.890 27.104 11.453 1.00 49.00 130 GLU A CA 1
ATOM 1061 C C . GLU A 1 130 ? -14.315 26.558 11.539 1.00 49.00 130 GLU A C 1
ATOM 1063 O O . GLU A 1 130 ? -15.188 26.909 10.744 1.00 49.00 130 GLU A O 1
ATOM 1068 N N . ILE A 1 131 ? -14.522 25.627 12.466 1.00 52.22 131 ILE A N 1
ATOM 1069 C CA . ILE A 1 131 ? -15.840 25.096 12.789 1.00 52.22 131 ILE A CA 1
ATOM 1070 C C . ILE A 1 131 ? -16.276 25.827 14.049 1.00 52.22 131 ILE A C 1
ATOM 1072 O O . ILE A 1 131 ? -15.742 25.582 15.130 1.00 52.22 131 ILE A O 1
ATOM 1076 N N . SER A 1 132 ? -17.230 26.740 13.904 1.00 52.34 132 SER A N 1
ATOM 1077 C CA . SER A 1 132 ? -17.906 27.351 15.041 1.00 52.34 132 SER A CA 1
ATOM 1078 C C . SER A 1 132 ? -18.788 26.285 15.683 1.00 52.34 132 SER A C 1
ATOM 1080 O O . SER A 1 132 ? -19.819 25.905 15.130 1.00 52.34 132 SER A O 1
ATOM 1082 N N . VAL A 1 133 ? -18.362 25.759 16.827 1.00 53.41 133 VAL A N 1
ATOM 1083 C CA . VAL A 1 133 ? -19.248 24.964 17.675 1.00 53.41 133 VAL A CA 1
ATOM 1084 C C . VAL A 1 133 ? -20.158 25.963 18.376 1.00 53.41 133 VAL A C 1
ATOM 1086 O O . VAL A 1 133 ? -19.684 26.773 19.168 1.00 53.41 133 VAL A O 1
ATOM 1089 N N . LEU A 1 134 ? -21.446 25.954 18.034 1.00 52.22 134 LEU A N 1
ATOM 1090 C CA . LEU A 1 134 ? -22.450 26.697 18.787 1.00 52.22 134 LEU A CA 1
ATOM 1091 C C . LEU A 1 134 ? -22.516 26.076 20.184 1.00 52.22 134 LEU A C 1
ATOM 1093 O O . LEU A 1 134 ? -23.055 24.987 20.363 1.00 52.22 134 LEU A O 1
ATOM 1097 N N . THR A 1 135 ? -21.918 26.738 21.167 1.00 50.72 135 THR A N 1
ATOM 1098 C CA . THR A 1 135 ? -22.193 26.468 22.574 1.00 50.72 135 THR A CA 1
ATOM 1099 C C . THR A 1 135 ? -23.588 26.997 22.871 1.00 50.72 135 THR A C 1
ATOM 1101 O O . THR A 1 135 ? -23.804 28.209 22.888 1.00 50.72 135 THR A O 1
ATOM 1104 N N . GLU A 1 136 ? -24.549 26.098 23.080 1.00 55.94 136 GLU A N 1
ATOM 1105 C CA . GLU A 1 136 ? -25.810 26.485 23.709 1.00 55.94 136 GLU A CA 1
ATOM 1106 C C . GLU A 1 136 ? -25.506 27.087 25.093 1.00 55.94 136 GLU A C 1
ATOM 1108 O O . GLU A 1 136 ? -24.635 26.575 25.810 1.00 55.94 136 GLU A O 1
ATOM 1113 N N . PRO A 1 137 ? -26.161 28.197 25.475 1.00 54.44 137 PRO A N 1
ATOM 1114 C CA . PRO A 1 137 ? -25.976 28.779 26.794 1.00 54.44 137 PRO A CA 1
ATOM 1115 C C . PRO A 1 137 ? -26.441 27.787 27.872 1.00 54.44 137 PRO A C 1
ATOM 1117 O O . PRO A 1 137 ? -27.387 27.032 27.635 1.00 54.44 137 PRO A O 1
ATOM 1120 N N . PRO A 1 138 ? -25.814 27.779 29.063 1.00 51.84 138 PRO A N 1
ATOM 1121 C CA . PRO A 1 138 ? -26.253 26.926 30.157 1.00 51.84 138 PRO A CA 1
ATOM 1122 C C . PRO A 1 138 ? -27.714 27.247 30.484 1.00 51.84 138 PRO A C 1
ATOM 1124 O O . PRO A 1 138 ? -28.043 28.360 30.894 1.00 51.84 138 PRO A O 1
ATOM 1127 N N . GLY A 1 139 ? -28.597 26.274 30.255 1.00 46.41 139 GLY A N 1
ATOM 1128 C CA . GLY A 1 139 ? -29.999 26.370 30.629 1.00 46.41 139 GLY A CA 1
ATOM 1129 C C . GLY A 1 139 ? -30.116 26.614 32.131 1.00 46.41 139 GLY A C 1
ATOM 1130 O O . GLY A 1 139 ? -29.540 25.882 32.936 1.00 46.41 139 GLY A O 1
ATOM 1131 N N . ASN A 1 140 ? -30.857 27.656 32.505 1.00 43.31 140 ASN A N 1
ATOM 1132 C CA . ASN A 1 140 ? -31.249 27.900 33.885 1.00 43.31 140 ASN A CA 1
ATOM 1133 C C . ASN A 1 140 ? -32.135 26.739 34.348 1.00 43.31 140 ASN A C 1
ATOM 1135 O O . ASN A 1 140 ? -33.311 26.668 33.992 1.00 43.31 140 ASN A O 1
ATOM 1139 N N . TYR A 1 141 ? -31.580 25.834 35.150 1.00 45.53 141 TYR A N 1
ATOM 1140 C CA . TYR A 1 141 ? -32.382 24.889 35.913 1.00 45.53 141 TYR A CA 1
ATOM 1141 C C . TYR A 1 141 ? -33.092 25.664 37.027 1.00 45.53 141 TYR A C 1
ATOM 1143 O O . TYR A 1 141 ? -32.479 26.031 38.028 1.00 45.53 141 TYR A O 1
ATOM 1151 N N . VAL A 1 142 ? -34.387 25.929 36.850 1.00 45.44 142 VAL A N 1
ATOM 1152 C CA . VAL A 1 142 ? -35.273 26.262 37.969 1.00 45.44 142 VAL A CA 1
ATOM 1153 C C . VAL A 1 142 ? -35.658 24.941 38.622 1.00 45.44 142 VAL A C 1
ATOM 1155 O O . VAL A 1 142 ? -36.421 24.161 38.056 1.00 45.44 142 VAL A O 1
ATOM 1158 N N . VAL A 1 143 ? -35.091 24.673 39.796 1.00 42.84 143 VAL A N 1
ATOM 1159 C CA . VAL A 1 143 ? -35.566 23.602 40.674 1.00 42.84 143 VAL A CA 1
ATOM 1160 C C . VAL A 1 143 ? -36.879 24.087 41.287 1.00 42.84 143 VAL A C 1
ATOM 1162 O O . VAL A 1 143 ? -36.889 25.103 41.983 1.00 42.84 143 VAL A O 1
ATOM 1165 N N . SER A 1 144 ? -37.973 23.399 40.956 1.00 49.19 144 SER A N 1
ATOM 1166 C CA . SER A 1 144 ? -39.266 23.493 41.651 1.00 49.19 144 SER A CA 1
ATOM 1167 C C . SER A 1 144 ? -39.383 22.326 42.617 1.00 49.19 144 SER A C 1
ATOM 1169 O O . SER A 1 144 ? -38.968 21.219 42.203 1.00 49.19 144 SER A O 1
#

pLDDT: mean 76.21, std 16.37, range [42.84, 94.31]

Foldseek 3Di:
DVVVVLLVVDLEQEEEEAAEPADCVVAPPVDPPVVRQVVDPLSVVQQVVQCVVSVNSDGPVRYHYYYQQYVDNDPPDDPVSSLVSNVVVLVVCVVSVHNYYHYDDDDDRPDPSVNVVDDPPVPDDPDDDDDDDPDDPPDDDDDD

Sequence (144 aa):
VSDAQNLAAGLSDIVVLLERPRDRRYHKFDVSFENFVKSSKTLLAVDELIRFASKGARSIYTVTVLNAFSYQPEKKVSEEDNQQCHDALGQILKSKRPRVVLRCHREAYVNEWLKHIEQPGENYQLRRKEISVLTEPPGNYVVS

Radius of gyration: 20.8 Å; chains: 1; bounding box: 61×40×63 Å

Secondary structure (DSSP, 8-state):
-HHHHHHHS-TTSEEEEES-PPPTTTS--SS-HHHHHHH-HHHHHHHHHHHHHTTTS--TTTSEEEETTTT-SSTT--HHHHHHHHHHHHHHHHHH--SEEEE---PPPSSHHHHTT---GGG---------------------